Protein AF-A0A6C0F439-F1 (afdb_monomer_lite)

Sequence (127 aa):
MNIDNKRYFIYNNIESLENHDNFIKILHKNNCEHTSNTNGIFVNLNTIDGSIIEELFFILSSEINNDNKIDIKRNDFIEHAIKLTEKKPVQIIKKDNIIKTQLYMNDFPEEEHDIIRMSKINKFDNI

Structure (mmCIF, N/CA/C/O backbone):
data_AF-A0A6C0F439-F1
#
_entry.id   AF-A0A6C0F439-F1
#
loop_
_atom_site.group_PDB
_atom_site.id
_atom_site.type_symbol
_atom_site.label_atom_id
_atom_site.label_alt_id
_atom_site.label_comp_id
_atom_site.label_asym_id
_atom_site.label_entity_id
_atom_site.label_seq_id
_atom_site.pdbx_PDB_ins_code
_atom_site.Cartn_x
_atom_site.Cartn_y
_atom_site.Cartn_z
_atom_site.occupancy
_atom_site.B_iso_or_equiv
_atom_site.auth_seq_id
_atom_site.auth_comp_id
_atom_site.auth_asym_id
_atom_site.auth_atom_id
_atom_site.pdbx_PDB_model_num
ATOM 1 N N . MET A 1 1 ? 5.333 13.506 10.532 1.00 78.94 1 MET A N 1
ATOM 2 C CA . MET A 1 1 ? 4.802 13.459 9.150 1.00 78.94 1 MET A CA 1
ATOM 3 C C . MET A 1 1 ? 3.323 13.104 9.237 1.00 78.94 1 MET A C 1
ATOM 5 O O . MET A 1 1 ? 3.014 12.195 10.000 1.00 78.94 1 MET A O 1
ATOM 9 N N . ASN A 1 2 ? 2.421 13.839 8.572 1.00 93.31 2 ASN A N 1
ATOM 10 C CA . ASN A 1 2 ? 0.992 13.482 8.568 1.00 93.31 2 ASN A CA 1
ATOM 11 C C . ASN A 1 2 ? 0.767 12.189 7.757 1.00 93.31 2 ASN A C 1
ATOM 13 O O . ASN A 1 2 ? 1.686 11.708 7.088 1.00 93.31 2 ASN A O 1
ATOM 17 N N . ILE A 1 3 ? -0.435 11.618 7.838 1.00 94.31 3 ILE A N 1
ATOM 18 C CA . ILE A 1 3 ? -0.714 10.315 7.231 1.00 94.31 3 ILE A CA 1
ATOM 19 C C . ILE A 1 3 ? -0.607 10.337 5.702 1.00 94.31 3 ILE A C 1
ATOM 21 O O . ILE A 1 3 ? -0.055 9.413 5.114 1.00 94.31 3 ILE A O 1
ATOM 25 N N . ASP A 1 4 ? -1.042 11.421 5.064 1.00 94.44 4 ASP A N 1
ATOM 26 C CA . ASP A 1 4 ? -1.015 11.552 3.605 1.00 94.44 4 ASP A CA 1
ATOM 27 C C . ASP A 1 4 ? 0.413 11.672 3.078 1.00 94.44 4 ASP A C 1
ATOM 29 O O . ASP A 1 4 ? 0.782 11.022 2.102 1.00 94.44 4 ASP A O 1
ATOM 33 N N . ASN A 1 5 ? 1.267 12.402 3.793 1.00 95.06 5 ASN A N 1
ATOM 34 C CA . ASN A 1 5 ? 2.689 12.467 3.496 1.00 95.06 5 ASN A CA 1
ATOM 35 C C . ASN A 1 5 ? 3.332 11.080 3.659 1.00 95.06 5 ASN A C 1
ATOM 37 O O . ASN A 1 5 ? 4.148 10.695 2.827 1.00 95.06 5 ASN A O 1
ATOM 41 N N . LYS A 1 6 ? 2.954 10.296 4.680 1.00 94.81 6 LYS A N 1
ATOM 42 C CA . LYS A 1 6 ? 3.446 8.914 4.838 1.00 94.81 6 LYS A CA 1
ATOM 43 C C . LYS A 1 6 ? 2.997 8.014 3.681 1.00 94.81 6 LYS A C 1
ATOM 45 O O . LYS A 1 6 ? 3.821 7.271 3.161 1.00 94.81 6 LYS A O 1
ATOM 50 N N . ARG A 1 7 ? 1.739 8.115 3.229 1.00 95.69 7 ARG A N 1
ATOM 51 C CA . ARG A 1 7 ? 1.251 7.403 2.029 1.00 95.69 7 ARG A CA 1
ATOM 52 C C . ARG A 1 7 ? 2.080 7.758 0.801 1.00 95.69 7 ARG A C 1
ATOM 54 O O . ARG A 1 7 ? 2.540 6.865 0.098 1.00 95.69 7 ARG A O 1
ATOM 61 N N . TYR A 1 8 ? 2.312 9.051 0.582 1.00 95.25 8 TYR A N 1
ATOM 62 C CA . TYR A 1 8 ? 3.125 9.540 -0.528 1.00 95.25 8 TYR A CA 1
ATOM 63 C C . TYR A 1 8 ? 4.569 9.034 -0.444 1.00 95.25 8 TYR A C 1
ATOM 65 O O . TYR A 1 8 ? 5.149 8.622 -1.444 1.00 95.25 8 TYR A O 1
ATOM 73 N N . PHE A 1 9 ? 5.146 9.010 0.758 1.00 94.06 9 PHE A N 1
ATOM 74 C CA . PHE A 1 9 ? 6.471 8.446 0.980 1.00 94.06 9 PHE A CA 1
ATOM 75 C C . PHE A 1 9 ? 6.516 6.958 0.625 1.00 94.06 9 PHE A C 1
ATOM 77 O O . PHE A 1 9 ? 7.416 6.547 -0.101 1.00 94.06 9 PHE A O 1
ATOM 84 N N . ILE A 1 10 ? 5.540 6.167 1.084 1.00 94.94 10 ILE A N 1
ATOM 85 C CA . ILE A 1 10 ? 5.460 4.740 0.753 1.00 94.94 10 ILE A CA 1
ATOM 86 C C . ILE A 1 10 ? 5.378 4.554 -0.758 1.00 94.94 10 ILE A C 1
ATOM 88 O O . ILE A 1 10 ? 6.204 3.849 -1.322 1.00 94.94 10 ILE A O 1
ATOM 92 N N . TYR A 1 11 ? 4.444 5.238 -1.417 1.00 95.31 11 TYR A N 1
ATOM 93 C CA . TYR A 1 11 ? 4.252 5.139 -2.862 1.00 95.31 11 TYR A CA 1
ATOM 94 C C . TYR A 1 11 ? 5.541 5.397 -3.659 1.00 95.31 11 TYR A C 1
ATOM 96 O O . TYR A 1 11 ? 5.879 4.612 -4.535 1.00 95.31 11 TYR A O 1
ATOM 104 N N . ASN A 1 12 ? 6.292 6.450 -3.324 1.00 95.12 12 ASN A N 1
ATOM 105 C CA . ASN A 1 12 ? 7.482 6.824 -4.098 1.00 95.12 12 ASN A CA 1
ATOM 106 C C . ASN A 1 12 ? 8.717 5.966 -3.828 1.00 95.12 12 ASN A C 1
ATOM 108 O O . ASN A 1 12 ? 9.658 6.013 -4.613 1.00 95.12 12 ASN A O 1
ATOM 112 N N . ASN A 1 13 ? 8.761 5.255 -2.701 1.00 93.38 13 ASN A N 1
ATOM 113 C CA . ASN A 1 13 ? 9.969 4.550 -2.282 1.00 93.38 13 ASN A CA 1
ATOM 114 C C . ASN A 1 13 ? 9.774 3.036 -2.168 1.00 93.38 13 ASN A C 1
ATOM 116 O O . ASN A 1 13 ? 10.743 2.319 -1.968 1.00 93.38 13 ASN A O 1
ATOM 120 N N . ILE A 1 14 ? 8.553 2.512 -2.301 1.00 91.12 14 ILE A N 1
ATOM 121 C CA . ILE A 1 14 ? 8.319 1.069 -2.172 1.00 91.12 14 ILE A CA 1
ATOM 122 C C . ILE A 1 14 ? 9.088 0.268 -3.231 1.00 91.12 14 ILE A C 1
ATOM 124 O O . ILE A 1 14 ? 9.586 -0.812 -2.933 1.00 91.12 14 ILE A O 1
ATOM 128 N N . GLU A 1 15 ? 9.255 0.814 -4.437 1.00 90.06 15 GLU A N 1
ATOM 129 C CA . GLU A 1 15 ? 10.004 0.177 -5.527 1.00 90.06 15 GLU A CA 1
ATOM 130 C C . GLU A 1 15 ? 11.512 0.079 -5.257 1.00 90.06 15 GLU A C 1
ATOM 132 O O . GLU A 1 15 ? 12.183 -0.731 -5.888 1.00 90.06 15 GLU A O 1
ATOM 137 N N . SER A 1 16 ? 12.059 0.858 -4.313 1.00 88.69 16 SER A N 1
ATOM 138 C CA . SER A 1 16 ? 13.485 0.780 -3.973 1.00 88.69 16 SER A CA 1
ATOM 139 C C . SER A 1 16 ? 13.833 -0.439 -3.120 1.00 88.69 16 SER A C 1
ATOM 141 O O . SER A 1 16 ? 15.011 -0.694 -2.882 1.00 88.69 16 SER A O 1
ATOM 143 N N . LEU A 1 17 ? 12.833 -1.161 -2.606 1.00 85.38 17 LEU A N 1
ATOM 144 C CA . LEU A 1 17 ? 13.056 -2.399 -1.870 1.00 85.38 17 LEU A CA 1
ATOM 145 C C . LEU A 1 17 ? 13.269 -3.564 -2.835 1.00 85.38 17 LEU A C 1
ATOM 147 O O . LEU A 1 17 ? 12.461 -3.792 -3.730 1.00 85.38 17 LEU A O 1
ATOM 151 N N . GLU A 1 18 ? 14.303 -4.365 -2.586 1.00 85.19 18 GLU A N 1
ATOM 152 C CA . GLU A 1 18 ? 14.502 -5.636 -3.296 1.00 85.19 18 GLU A CA 1
ATOM 153 C C . GLU A 1 18 ? 13.487 -6.707 -2.866 1.00 85.19 18 GLU A C 1
ATOM 155 O O . GLU A 1 18 ? 13.180 -7.620 -3.631 1.00 85.19 18 GLU A O 1
ATOM 160 N N . ASN A 1 19 ? 12.969 -6.610 -1.635 1.00 84.62 19 ASN A N 1
ATOM 161 C CA . ASN A 1 19 ? 12.032 -7.570 -1.063 1.00 84.62 19 ASN A CA 1
ATOM 162 C C . ASN A 1 19 ? 10.846 -6.859 -0.384 1.00 84.62 19 ASN A C 1
ATOM 164 O O . ASN A 1 19 ? 11.019 -6.059 0.538 1.00 84.62 19 ASN A O 1
ATOM 168 N N . HIS A 1 20 ? 9.627 -7.217 -0.800 1.00 90.38 20 HIS A N 1
ATOM 169 C CA . HIS A 1 20 ? 8.365 -6.667 -0.288 1.00 90.38 20 HIS A CA 1
ATOM 170 C C . HIS A 1 20 ? 7.611 -7.599 0.677 1.00 90.38 20 HIS A C 1
ATOM 172 O O . HIS A 1 20 ? 6.532 -7.247 1.151 1.00 90.38 20 HIS A O 1
ATOM 178 N N . ASP A 1 21 ? 8.152 -8.767 1.026 1.00 88.75 21 ASP A N 1
ATOM 179 C CA . ASP A 1 21 ? 7.498 -9.804 1.840 1.00 88.75 21 ASP A CA 1
ATOM 180 C C . ASP A 1 21 ? 6.988 -9.274 3.180 1.00 88.75 21 ASP A C 1
ATOM 182 O O . ASP A 1 21 ? 5.928 -9.681 3.657 1.00 88.75 21 ASP A O 1
ATOM 186 N N . ASN A 1 22 ? 7.738 -8.371 3.817 1.00 88.25 22 ASN A N 1
ATOM 187 C CA . ASN A 1 22 ? 7.335 -7.782 5.092 1.00 88.25 22 ASN A CA 1
ATOM 188 C C . ASN A 1 22 ? 6.078 -6.914 4.939 1.00 88.25 22 ASN A C 1
ATOM 190 O O . ASN A 1 22 ? 5.182 -6.996 5.779 1.00 88.25 22 ASN A O 1
ATOM 194 N N . PHE A 1 23 ? 5.960 -6.167 3.838 1.00 91.12 23 PHE A N 1
ATOM 195 C CA . PHE A 1 23 ? 4.762 -5.387 3.521 1.00 91.12 23 PHE A CA 1
ATOM 196 C C . PHE A 1 23 ? 3.580 -6.317 3.291 1.00 91.12 23 PHE A C 1
ATOM 198 O O . PHE A 1 23 ? 2.528 -6.153 3.902 1.00 91.12 23 PHE A O 1
ATOM 205 N N . ILE A 1 24 ? 3.784 -7.354 2.481 1.00 91.31 24 ILE A N 1
ATOM 206 C CA . ILE A 1 24 ? 2.760 -8.349 2.161 1.00 91.31 24 ILE A CA 1
ATOM 207 C C . ILE A 1 24 ? 2.249 -9.029 3.441 1.00 91.31 24 ILE A C 1
ATOM 209 O O . ILE A 1 24 ? 1.041 -9.109 3.669 1.00 91.31 24 ILE A O 1
ATOM 213 N N . LYS A 1 25 ? 3.149 -9.437 4.343 1.00 91.31 25 LYS A N 1
ATOM 214 C CA . LYS A 1 25 ? 2.786 -10.029 5.642 1.00 91.31 25 LYS A CA 1
ATOM 215 C C . LYS A 1 25 ? 1.949 -9.088 6.504 1.00 91.31 25 LYS A C 1
ATOM 217 O O . LYS A 1 25 ? 1.002 -9.551 7.136 1.00 91.31 25 LYS A O 1
ATOM 222 N N . ILE A 1 26 ? 2.271 -7.796 6.541 1.00 92.00 26 ILE A N 1
ATOM 223 C CA . ILE A 1 26 ? 1.517 -6.801 7.321 1.00 92.00 26 ILE A CA 1
ATOM 224 C C . ILE A 1 26 ? 0.119 -6.608 6.749 1.00 92.00 26 ILE A C 1
ATOM 226 O O . ILE A 1 26 ? -0.852 -6.590 7.507 1.00 92.00 26 ILE A O 1
ATOM 230 N N . LEU A 1 27 ? 0.003 -6.529 5.424 1.00 92.19 27 LEU A N 1
ATOM 231 C CA . LEU A 1 27 ? -1.285 -6.415 4.747 1.00 92.19 27 LEU A CA 1
ATOM 232 C C . LEU A 1 27 ? -2.172 -7.628 5.043 1.00 92.19 27 LEU A C 1
ATOM 234 O O . LEU A 1 27 ? -3.322 -7.458 5.442 1.00 92.19 27 LEU A O 1
ATOM 238 N N . HIS A 1 28 ? -1.632 -8.846 4.939 1.00 91.12 28 HIS A N 1
ATOM 239 C CA . HIS A 1 28 ? -2.383 -10.063 5.259 1.00 91.12 28 HIS A CA 1
ATOM 240 C C . HIS A 1 28 ? -2.754 -10.158 6.739 1.00 91.12 28 HIS A C 1
ATOM 242 O O . HIS A 1 28 ? -3.898 -10.467 7.059 1.00 91.12 28 HIS A O 1
ATOM 248 N N . LYS A 1 29 ? -1.818 -9.867 7.651 1.00 93.25 29 LYS A N 1
ATOM 249 C CA . LYS A 1 29 ? -2.056 -9.923 9.102 1.00 93.25 29 LYS A CA 1
ATOM 250 C C . LYS A 1 29 ? -3.198 -9.000 9.533 1.00 93.25 29 LYS A C 1
ATOM 252 O O . LYS A 1 29 ? -3.937 -9.344 10.451 1.00 93.25 29 LYS A O 1
ATOM 257 N N . ASN A 1 30 ? -3.330 -7.848 8.881 1.00 92.00 30 ASN A N 1
ATOM 258 C CA . ASN A 1 30 ? -4.349 -6.853 9.196 1.00 92.00 30 ASN A CA 1
ATOM 259 C C . ASN A 1 30 ? -5.590 -6.930 8.285 1.00 92.00 30 ASN A C 1
ATOM 261 O O . ASN A 1 30 ? -6.453 -6.063 8.375 1.00 92.00 30 ASN A O 1
ATOM 265 N N . ASN A 1 31 ? -5.709 -7.962 7.438 1.00 91.38 31 ASN A N 1
ATOM 266 C CA . ASN A 1 31 ? -6.802 -8.133 6.471 1.00 91.38 31 ASN A CA 1
ATOM 267 C C . ASN A 1 31 ? -7.024 -6.903 5.568 1.00 91.38 31 ASN A C 1
ATOM 269 O O . ASN A 1 31 ? -8.163 -6.547 5.266 1.00 91.38 31 ASN A O 1
ATOM 273 N N . CYS A 1 32 ? -5.944 -6.245 5.138 1.00 92.75 32 CYS A N 1
ATOM 274 C CA . CYS A 1 32 ? -6.037 -5.124 4.209 1.00 92.75 32 CYS A CA 1
ATOM 275 C C . CYS A 1 32 ? -6.533 -5.599 2.844 1.00 92.75 32 CYS A C 1
ATOM 277 O O . CYS A 1 32 ? -6.024 -6.583 2.298 1.00 92.75 32 CYS A O 1
ATOM 279 N N . GLU A 1 33 ? -7.472 -4.860 2.259 1.00 90.88 33 GLU A N 1
ATOM 280 C CA . GLU A 1 33 ? -7.922 -5.109 0.894 1.00 90.88 33 GLU A CA 1
ATOM 281 C C . GLU A 1 33 ? -6.777 -4.897 -0.101 1.00 90.88 33 GLU A C 1
ATOM 283 O O . GLU A 1 33 ? -6.103 -3.864 -0.110 1.00 90.88 33 GLU A O 1
ATOM 288 N N . HIS A 1 34 ? -6.556 -5.895 -0.949 1.00 93.12 34 HIS A N 1
ATOM 289 C CA . HIS A 1 34 ? -5.567 -5.867 -2.016 1.00 93.12 34 HIS A CA 1
ATOM 290 C C . HIS A 1 34 ? -6.010 -6.798 -3.145 1.00 93.12 34 HIS A C 1
ATOM 292 O O . HIS A 1 34 ? -6.799 -7.721 -2.942 1.00 93.12 34 HIS A O 1
ATOM 298 N N . THR A 1 35 ? -5.490 -6.563 -4.344 1.00 92.88 35 THR A N 1
ATOM 299 C CA . THR A 1 35 ? -5.659 -7.469 -5.486 1.00 92.88 35 THR A CA 1
ATOM 300 C C . THR A 1 35 ? -4.349 -8.200 -5.720 1.00 92.88 35 THR 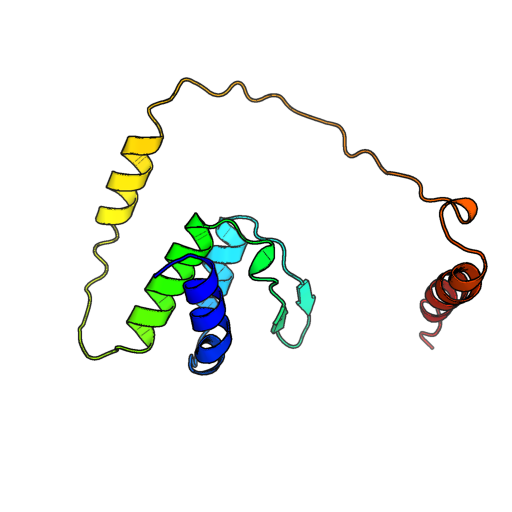A C 1
ATOM 302 O O . THR A 1 35 ? -3.307 -7.560 -5.784 1.00 92.88 35 THR A O 1
ATOM 305 N N . SER A 1 36 ? -4.381 -9.522 -5.864 1.00 90.06 36 SER A N 1
ATOM 306 C CA . SER A 1 36 ? -3.199 -10.323 -6.195 1.00 90.06 36 SER A CA 1
ATOM 307 C C . SER A 1 36 ? -3.380 -10.999 -7.552 1.00 90.06 36 SER A C 1
ATOM 309 O O . SER A 1 36 ? -4.475 -11.451 -7.888 1.00 90.06 36 SER A O 1
ATOM 311 N N . ASN A 1 37 ? -2.310 -11.050 -8.340 1.00 87.69 37 ASN A N 1
ATOM 312 C CA . ASN A 1 37 ? -2.233 -11.814 -9.579 1.00 87.69 37 ASN A CA 1
ATOM 313 C C . ASN A 1 37 ? -0.845 -12.465 -9.714 1.00 87.69 37 ASN A C 1
ATOM 315 O O . ASN A 1 37 ? -0.010 -12.370 -8.817 1.00 87.69 37 ASN A O 1
ATOM 319 N N . THR A 1 38 ? -0.583 -13.124 -10.845 1.00 87.31 38 THR A N 1
ATOM 320 C CA . THR A 1 38 ? 0.706 -13.788 -11.113 1.00 87.31 38 THR A CA 1
ATOM 321 C C . THR A 1 38 ? 1.905 -12.841 -11.118 1.00 87.31 38 THR A C 1
ATOM 323 O O . THR A 1 38 ? 3.033 -13.300 -10.988 1.00 87.31 38 THR A O 1
ATOM 326 N N . ASN A 1 39 ? 1.668 -11.538 -11.278 1.00 79.69 39 ASN A N 1
ATOM 327 C CA . ASN A 1 39 ? 2.701 -10.521 -11.444 1.00 79.69 39 ASN A CA 1
ATOM 328 C C . ASN A 1 39 ? 2.933 -9.705 -10.165 1.00 79.69 39 ASN A C 1
ATOM 330 O O . ASN A 1 39 ? 3.845 -8.885 -10.140 1.00 79.69 39 ASN A O 1
ATOM 334 N N . GLY A 1 40 ? 2.124 -9.897 -9.118 1.00 85.50 40 GLY A N 1
ATOM 335 C CA . GLY A 1 40 ? 2.306 -9.212 -7.844 1.00 85.50 40 GLY A CA 1
ATOM 336 C C . GLY A 1 40 ? 1.007 -8.868 -7.127 1.00 85.50 40 GLY A C 1
ATOM 337 O O . GLY A 1 40 ? -0.031 -9.518 -7.291 1.00 85.50 40 GLY A O 1
ATOM 338 N N . ILE A 1 41 ? 1.095 -7.842 -6.280 1.00 89.94 41 ILE A N 1
ATOM 339 C CA . ILE A 1 41 ? 0.008 -7.373 -5.424 1.00 89.94 41 ILE A CA 1
ATOM 340 C C . ILE A 1 41 ? -0.205 -5.876 -5.650 1.00 89.94 41 ILE A C 1
ATOM 342 O O . ILE A 1 41 ? 0.732 -5.086 -5.603 1.00 89.94 41 ILE A O 1
ATOM 346 N N . PHE A 1 42 ? -1.461 -5.493 -5.851 1.00 92.62 42 PHE A N 1
ATOM 347 C CA . PHE A 1 42 ? -1.914 -4.116 -5.965 1.00 92.62 42 PHE A CA 1
ATOM 348 C C . PHE A 1 42 ? -2.639 -3.710 -4.692 1.00 92.62 42 PHE A C 1
ATOM 350 O O . PHE A 1 42 ? -3.572 -4.383 -4.244 1.00 92.62 42 PHE A O 1
ATOM 357 N N . VAL A 1 43 ? -2.214 -2.585 -4.131 1.00 92.69 43 VAL A N 1
ATOM 358 C CA . VAL A 1 43 ? -2.677 -2.090 -2.838 1.00 92.69 43 VAL A CA 1
ATOM 359 C C . VAL A 1 43 ? -3.069 -0.630 -2.985 1.00 92.69 43 VAL A C 1
ATOM 361 O O . VAL A 1 43 ? -2.276 0.185 -3.453 1.00 92.69 43 VAL A O 1
ATOM 364 N N . ASN A 1 44 ? -4.279 -0.279 -2.554 1.00 93.88 44 ASN A N 1
ATOM 365 C CA . ASN A 1 44 ? -4.697 1.114 -2.480 1.00 93.88 44 ASN A CA 1
ATOM 366 C C . ASN A 1 44 ? -4.382 1.674 -1.085 1.00 93.88 44 ASN A C 1
ATOM 368 O O . ASN A 1 44 ? -5.087 1.396 -0.123 1.00 93.88 44 ASN A O 1
ATOM 372 N N . LEU A 1 45 ? -3.345 2.504 -0.960 1.00 94.81 45 LEU A N 1
ATOM 373 C CA . LEU A 1 45 ? -2.943 3.075 0.337 1.00 94.81 45 LEU A CA 1
ATOM 374 C C . LEU A 1 45 ? -4.023 3.965 0.984 1.00 94.81 45 LEU A C 1
ATOM 376 O O . LEU A 1 45 ? -3.961 4.233 2.185 1.00 94.81 45 LEU A O 1
ATOM 380 N N . ASN A 1 46 ? -5.014 4.427 0.214 1.00 94.56 46 ASN A N 1
ATOM 381 C CA . ASN A 1 46 ? -6.119 5.235 0.733 1.00 94.56 46 ASN A CA 1
ATOM 382 C C . ASN A 1 46 ? -7.186 4.401 1.453 1.00 94.56 46 ASN A C 1
ATOM 384 O O . ASN A 1 46 ? -7.919 4.956 2.266 1.00 94.56 46 ASN A O 1
ATOM 388 N N . THR A 1 47 ? -7.274 3.093 1.186 1.00 93.44 47 THR A N 1
ATOM 389 C CA . THR A 1 47 ? -8.221 2.191 1.869 1.00 93.44 47 THR A CA 1
ATOM 390 C C . THR A 1 47 ? -7.632 1.565 3.129 1.00 93.44 47 THR A C 1
ATOM 392 O O . THR A 1 47 ? -8.346 0.920 3.892 1.00 93.44 47 THR A O 1
ATOM 395 N N . ILE A 1 48 ? -6.336 1.767 3.373 1.00 94.38 48 ILE A N 1
ATOM 396 C CA . ILE A 1 48 ? -5.635 1.227 4.533 1.00 94.38 48 ILE A CA 1
ATOM 397 C C . ILE A 1 48 ? -5.786 2.163 5.733 1.00 94.38 48 ILE A C 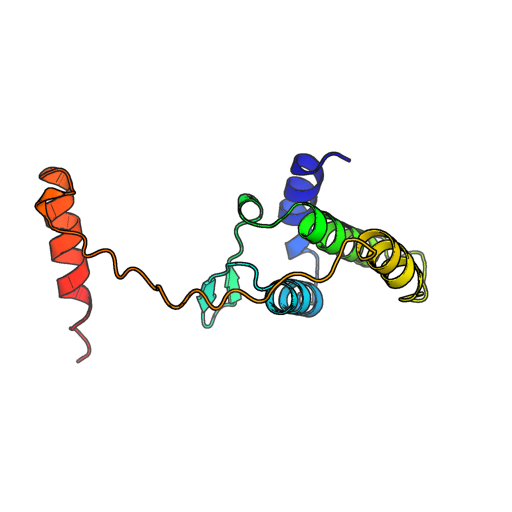1
ATOM 399 O O . ILE A 1 48 ? -5.625 3.386 5.624 1.00 94.38 48 ILE A O 1
ATOM 403 N N . ASP A 1 49 ? -6.046 1.552 6.891 1.00 95.25 49 ASP A N 1
ATOM 404 C CA . ASP A 1 49 ? -6.110 2.240 8.174 1.00 95.25 49 ASP A CA 1
ATOM 405 C C . ASP A 1 49 ? -4.811 2.996 8.488 1.00 95.25 49 ASP A C 1
ATOM 407 O O . ASP A 1 49 ? -3.699 2.540 8.204 1.00 95.25 49 ASP A O 1
ATOM 411 N N . GLY A 1 50 ? -4.952 4.163 9.116 1.00 94.69 50 GLY A N 1
ATOM 412 C CA . GLY A 1 50 ? -3.823 5.034 9.416 1.00 94.69 50 GLY A CA 1
ATOM 413 C C . GLY A 1 50 ? -2.734 4.347 10.242 1.00 94.69 50 GLY A C 1
ATOM 414 O O . GLY A 1 50 ? -1.558 4.531 9.946 1.00 94.69 50 GLY A O 1
ATOM 415 N N . SER A 1 51 ? -3.096 3.510 11.218 1.00 94.00 51 SER A N 1
ATOM 416 C CA . SER A 1 51 ? -2.118 2.809 12.063 1.00 94.00 51 SER A CA 1
ATOM 417 C C . SER A 1 51 ? -1.230 1.853 11.261 1.00 94.00 51 SER A C 1
ATOM 419 O O . SER A 1 51 ? -0.021 1.790 11.477 1.00 94.00 51 SER A O 1
ATOM 421 N N . ILE A 1 52 ? -1.809 1.183 10.265 1.00 95.69 52 ILE A N 1
ATOM 422 C CA . ILE A 1 52 ? -1.097 0.262 9.377 1.00 95.69 52 ILE A CA 1
ATOM 423 C C . ILE A 1 52 ? -0.183 1.051 8.438 1.00 95.69 52 ILE A C 1
ATOM 425 O O . ILE A 1 52 ? 0.961 0.662 8.224 1.00 95.69 52 ILE A O 1
ATOM 429 N N . ILE A 1 53 ? -0.633 2.199 7.919 1.00 97.00 53 ILE A N 1
ATOM 430 C CA . ILE A 1 53 ? 0.234 3.101 7.145 1.00 97.00 53 ILE A CA 1
ATOM 431 C C . ILE A 1 53 ? 1.439 3.558 7.978 1.00 97.00 53 ILE A C 1
ATOM 433 O O . ILE A 1 53 ? 2.533 3.694 7.431 1.00 97.00 53 ILE A O 1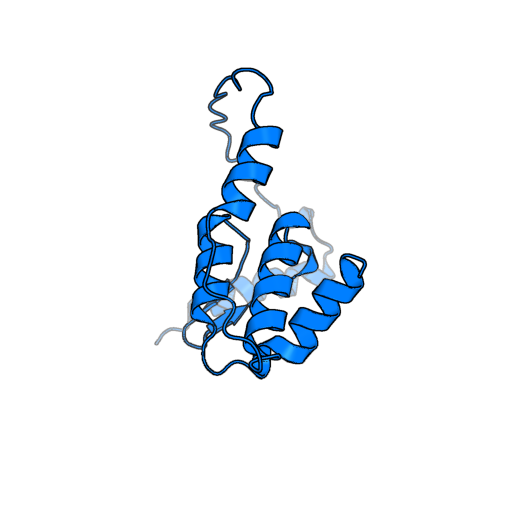
ATOM 437 N N . GLU A 1 54 ? 1.285 3.778 9.288 1.00 95.00 54 GLU A N 1
ATOM 438 C CA . GLU A 1 54 ? 2.430 4.103 10.145 1.00 95.00 54 GLU A CA 1
ATOM 439 C C . GLU A 1 54 ? 3.427 2.946 10.250 1.00 95.00 54 GLU A C 1
ATOM 441 O O . GLU A 1 54 ? 4.631 3.187 10.153 1.00 95.00 54 GLU A O 1
ATOM 446 N N . GLU A 1 55 ? 2.939 1.711 10.400 1.00 93.75 55 GLU A N 1
ATOM 447 C CA . GLU A 1 55 ? 3.769 0.500 10.450 1.00 93.75 55 GLU A CA 1
ATOM 448 C C . GLU A 1 55 ? 4.542 0.303 9.136 1.00 93.75 55 GLU A C 1
ATOM 450 O O . GLU A 1 55 ? 5.763 0.132 9.147 1.00 93.75 55 GLU A O 1
ATOM 455 N N . LEU A 1 56 ? 3.852 0.413 7.996 1.00 94.44 56 LEU A N 1
ATOM 456 C CA . LEU A 1 56 ? 4.457 0.303 6.667 1.00 94.44 56 LEU A CA 1
ATOM 457 C C . LEU A 1 56 ? 5.499 1.403 6.424 1.00 94.44 56 LEU A C 1
ATOM 459 O O . LEU A 1 56 ? 6.585 1.126 5.917 1.00 94.44 56 LEU A O 1
ATOM 463 N N . PHE A 1 57 ? 5.196 2.644 6.814 1.00 95.19 57 PHE A N 1
ATOM 464 C CA . PHE A 1 57 ? 6.132 3.763 6.708 1.00 95.19 57 PHE A CA 1
ATOM 465 C C . PHE A 1 57 ? 7.391 3.522 7.542 1.00 95.19 57 PHE A C 1
ATOM 467 O O . PHE A 1 57 ? 8.498 3.743 7.052 1.00 95.19 57 PHE A O 1
ATOM 474 N N . PHE A 1 58 ? 7.227 3.074 8.789 1.00 91.38 58 PHE A N 1
ATOM 475 C CA . PHE A 1 58 ? 8.347 2.825 9.688 1.00 91.38 58 PHE A CA 1
ATOM 476 C C . PHE A 1 58 ? 9.311 1.808 9.080 1.00 91.38 58 PHE A C 1
ATOM 478 O O . PHE A 1 58 ? 10.491 2.115 8.924 1.00 91.38 58 PHE A O 1
ATOM 485 N N . ILE A 1 59 ? 8.795 0.660 8.639 1.00 90.19 59 ILE A N 1
ATOM 486 C CA . ILE A 1 59 ? 9.611 -0.397 8.033 1.00 90.19 59 ILE A CA 1
ATOM 487 C C . ILE A 1 59 ? 10.308 0.108 6.776 1.00 90.19 59 ILE A C 1
ATOM 489 O O . ILE A 1 59 ? 11.519 -0.049 6.665 1.00 90.19 59 ILE A O 1
ATOM 493 N N . LEU A 1 60 ? 9.584 0.786 5.876 1.00 91.19 60 LEU A N 1
ATOM 494 C CA . LEU A 1 60 ? 10.189 1.333 4.660 1.00 91.19 60 LEU A CA 1
ATOM 495 C C . LEU A 1 60 ? 11.345 2.277 4.987 1.00 91.19 60 LEU A C 1
ATOM 497 O O . LEU A 1 60 ? 12.422 2.195 4.406 1.00 91.19 60 LEU A O 1
ATOM 501 N N . SER A 1 61 ? 11.114 3.182 5.939 1.00 89.81 61 SER A N 1
ATOM 502 C CA . SER A 1 61 ? 12.110 4.164 6.341 1.00 89.81 61 SER A CA 1
ATOM 503 C C . SER A 1 61 ? 13.324 3.510 6.997 1.00 89.81 61 SER A C 1
ATOM 505 O O . SER A 1 61 ? 14.435 3.991 6.806 1.00 89.81 61 SER A O 1
ATOM 507 N N . SER A 1 62 ? 13.147 2.416 7.740 1.00 86.38 62 SER A N 1
ATOM 508 C CA . SER A 1 62 ? 14.264 1.673 8.327 1.00 86.38 62 SER A CA 1
ATOM 509 C C . SER A 1 62 ? 15.093 0.952 7.267 1.00 86.38 62 SER A C 1
ATOM 511 O O . SER A 1 62 ? 16.315 1.017 7.324 1.00 86.38 62 SER A O 1
ATOM 513 N N . GLU A 1 63 ? 14.445 0.322 6.285 1.00 85.25 63 GLU A N 1
ATOM 514 C CA . GLU A 1 63 ? 15.122 -0.411 5.205 1.00 85.25 63 GLU A CA 1
ATOM 515 C C . GLU A 1 63 ? 15.920 0.523 4.282 1.00 85.25 63 GLU A C 1
ATOM 517 O O . GLU A 1 63 ? 17.027 0.193 3.861 1.00 85.25 63 GLU A O 1
ATOM 522 N N . ILE A 1 64 ? 15.389 1.718 3.998 1.00 84.69 64 ILE A N 1
ATOM 523 C CA . ILE A 1 64 ? 16.058 2.717 3.149 1.00 84.69 64 ILE A CA 1
ATOM 524 C C . ILE A 1 64 ? 17.220 3.394 3.883 1.00 84.69 64 ILE A C 1
ATOM 526 O O . ILE A 1 64 ? 18.281 3.609 3.302 1.00 84.69 64 ILE A O 1
ATOM 530 N N . ASN A 1 65 ? 17.044 3.736 5.161 1.00 79.12 65 ASN A N 1
ATOM 531 C CA . ASN A 1 65 ? 18.048 4.459 5.948 1.00 79.12 65 ASN A CA 1
ATOM 532 C C . ASN A 1 65 ? 19.051 3.510 6.623 1.00 79.12 65 ASN A C 1
ATOM 534 O O . ASN A 1 65 ? 19.388 3.728 7.786 1.00 79.12 65 ASN A O 1
ATOM 538 N N . ASN A 1 66 ? 19.491 2.458 5.927 1.00 62.06 66 ASN A N 1
ATOM 539 C CA . ASN A 1 66 ? 20.238 1.292 6.429 1.00 62.06 66 ASN A CA 1
ATOM 540 C C . ASN A 1 66 ? 21.669 1.586 6.965 1.00 62.06 66 ASN A C 1
ATOM 542 O O . ASN A 1 66 ? 22.607 0.837 6.713 1.00 62.06 66 ASN A O 1
ATOM 546 N N . ASP A 1 67 ? 21.841 2.670 7.726 1.00 50.06 67 ASP A N 1
ATOM 547 C CA . ASP A 1 67 ? 23.057 3.073 8.440 1.00 50.06 67 ASP A CA 1
ATOM 548 C C . ASP A 1 67 ? 23.002 2.772 9.945 1.00 50.06 67 ASP A C 1
ATOM 550 O O . ASP A 1 67 ? 23.993 2.942 10.651 1.00 50.06 67 ASP A O 1
ATOM 554 N N . ASN A 1 68 ? 21.879 2.280 10.473 1.00 41.44 68 ASN A N 1
ATOM 555 C CA . ASN A 1 68 ? 21.826 1.807 11.851 1.00 41.44 68 ASN A CA 1
ATOM 556 C C . ASN A 1 68 ? 21.109 0.465 11.920 1.00 41.44 68 ASN A C 1
ATOM 558 O O . ASN A 1 68 ? 19.913 0.374 11.660 1.00 41.44 68 ASN A O 1
ATOM 562 N N . LYS A 1 69 ? 21.854 -0.563 12.344 1.00 41.03 69 LYS A N 1
ATOM 563 C CA . LYS A 1 69 ? 21.327 -1.806 12.914 1.00 41.03 69 LYS A CA 1
ATOM 564 C C . LYS A 1 69 ? 20.358 -1.460 14.046 1.00 41.03 69 LYS A C 1
ATOM 566 O O . LYS A 1 69 ? 20.750 -1.387 15.209 1.00 41.03 69 LYS A O 1
ATOM 571 N N . ILE A 1 70 ? 19.095 -1.220 13.722 1.00 43.84 70 ILE A N 1
ATOM 572 C CA . ILE A 1 70 ? 18.037 -1.185 14.718 1.00 43.84 70 ILE A CA 1
ATOM 573 C C . ILE A 1 70 ? 17.727 -2.650 14.990 1.00 43.84 70 ILE A C 1
ATOM 575 O O . ILE A 1 70 ? 16.923 -3.277 14.302 1.00 43.84 70 ILE A O 1
ATOM 579 N N . ASP A 1 71 ? 18.444 -3.209 15.969 1.00 42.03 71 ASP A N 1
ATOM 580 C CA . ASP A 1 71 ? 18.051 -4.448 16.625 1.00 42.03 71 ASP A CA 1
ATOM 581 C C . ASP A 1 71 ? 16.558 -4.345 16.922 1.00 42.03 71 ASP A C 1
ATOM 583 O O . ASP A 1 71 ? 16.109 -3.441 17.632 1.00 42.03 71 ASP A O 1
ATOM 587 N N . ILE A 1 72 ? 15.789 -5.247 16.318 1.00 46.28 72 ILE A N 1
ATOM 588 C CA . ILE A 1 72 ? 14.338 -5.307 16.417 1.00 46.28 72 ILE A CA 1
ATOM 589 C C . ILE A 1 72 ? 13.989 -5.576 17.884 1.00 46.28 72 ILE A C 1
ATOM 591 O O . ILE A 1 72 ? 13.768 -6.715 18.300 1.00 46.28 72 ILE A O 1
ATOM 595 N N . LYS A 1 73 ? 13.877 -4.521 18.694 1.00 44.34 73 LYS A N 1
ATOM 596 C CA . LYS A 1 73 ? 13.109 -4.553 19.935 1.00 44.34 73 LYS A CA 1
ATOM 597 C C . LYS A 1 73 ? 11.638 -4.515 19.552 1.00 44.34 73 LYS A C 1
ATOM 599 O O . LYS A 1 73 ? 10.933 -3.526 19.696 1.00 44.34 73 LYS A O 1
ATOM 604 N N . ARG A 1 74 ? 11.172 -5.682 19.113 1.00 46.19 74 ARG A N 1
ATOM 605 C CA . ARG A 1 74 ? 9.769 -6.077 18.916 1.00 46.19 74 ARG A CA 1
ATOM 606 C C . ARG A 1 74 ? 8.869 -5.789 20.135 1.00 46.19 74 ARG A C 1
ATOM 608 O O . ARG A 1 74 ? 7.654 -5.914 20.028 1.00 46.19 74 ARG A O 1
ATOM 615 N N . ASN A 1 75 ? 9.457 -5.425 21.275 1.00 41.00 75 ASN A N 1
ATOM 616 C CA . ASN A 1 75 ? 8.785 -5.230 22.552 1.00 41.00 75 ASN A CA 1
ATOM 617 C C . ASN A 1 75 ? 8.099 -3.861 22.690 1.00 41.00 75 ASN A C 1
ATOM 619 O O . ASN A 1 75 ? 7.064 -3.793 23.348 1.00 41.00 75 ASN A O 1
ATOM 623 N N . ASP A 1 76 ? 8.576 -2.808 22.019 1.00 42.44 76 ASP A N 1
ATOM 624 C CA . ASP A 1 76 ? 8.040 -1.454 22.254 1.00 42.44 76 ASP A CA 1
ATOM 625 C C . ASP A 1 76 ? 6.667 -1.243 21.577 1.00 42.44 76 ASP A C 1
ATOM 627 O O . ASP A 1 76 ? 5.815 -0.510 22.081 1.00 42.44 76 ASP A O 1
ATOM 631 N N . PHE A 1 77 ? 6.382 -1.972 20.489 1.00 44.44 77 PHE A N 1
ATOM 632 C CA . PHE A 1 77 ? 5.055 -1.976 19.851 1.00 44.44 77 PHE A CA 1
ATOM 633 C C . PHE A 1 77 ? 4.013 -2.794 20.626 1.00 44.44 77 PHE A C 1
ATOM 635 O O . PHE A 1 77 ? 2.833 -2.438 20.636 1.00 44.44 77 PHE A O 1
ATOM 642 N N . ILE A 1 78 ? 4.428 -3.870 21.307 1.00 46.59 78 ILE A N 1
ATOM 643 C CA . ILE A 1 78 ? 3.524 -4.677 22.140 1.00 46.59 78 ILE A CA 1
ATOM 644 C C . ILE A 1 78 ? 3.047 -3.847 23.339 1.00 46.59 78 ILE A C 1
ATOM 646 O O . ILE A 1 78 ? 1.864 -3.873 23.672 1.00 46.59 78 ILE A O 1
ATOM 650 N N . GLU A 1 79 ? 3.923 -3.045 23.944 1.00 41.00 79 GLU A N 1
ATOM 651 C CA . GLU A 1 79 ? 3.573 -2.244 25.120 1.00 41.00 79 GLU A CA 1
ATOM 652 C C . GLU A 1 79 ? 2.607 -1.086 24.793 1.00 41.00 79 GLU A C 1
ATOM 654 O O . GLU A 1 79 ? 1.723 -0.762 25.593 1.00 41.00 79 GLU A O 1
ATOM 659 N N . HIS A 1 80 ? 2.696 -0.511 23.585 1.00 40.31 80 HIS A N 1
ATOM 660 C CA . HIS A 1 80 ? 1.729 0.483 23.102 1.00 40.31 80 HIS A CA 1
ATOM 661 C C . HIS A 1 80 ? 0.382 -0.138 22.70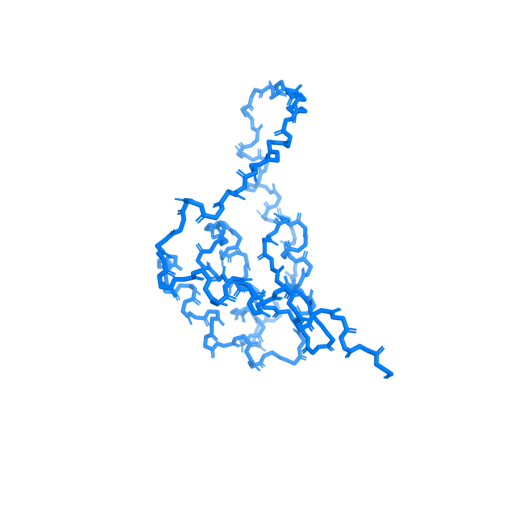0 1.00 40.31 80 HIS A C 1
ATOM 663 O O . HIS A 1 80 ? -0.669 0.4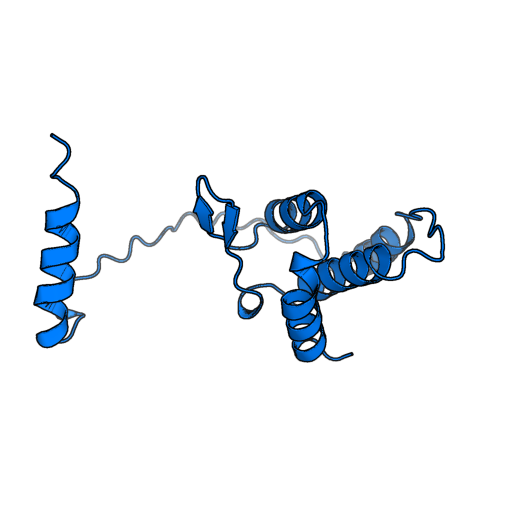33 23.001 1.00 40.31 80 HIS A O 1
ATOM 669 N N . ALA A 1 81 ? 0.388 -1.332 22.097 1.00 44.97 81 ALA A N 1
ATOM 670 C CA . ALA A 1 81 ? -0.836 -2.056 21.758 1.00 44.97 81 ALA A CA 1
ATOM 671 C C . ALA A 1 81 ? -1.597 -2.536 23.010 1.00 44.97 81 ALA A C 1
ATOM 673 O O . ALA A 1 81 ? -2.821 -2.428 23.061 1.00 44.97 81 ALA A O 1
ATOM 674 N N . ILE A 1 82 ? -0.894 -2.993 24.054 1.00 43.72 82 ILE A N 1
ATOM 675 C CA . ILE A 1 82 ? -1.521 -3.469 25.298 1.00 43.72 82 ILE A CA 1
ATOM 676 C C . ILE A 1 82 ? -2.217 -2.322 26.050 1.00 43.72 82 ILE A C 1
ATOM 678 O O . ILE A 1 82 ? -3.357 -2.493 26.488 1.00 43.72 82 ILE A O 1
ATOM 682 N N . LYS A 1 83 ? -1.622 -1.121 26.116 1.00 41.53 83 LYS A N 1
ATOM 683 C CA . LYS A 1 83 ? -2.251 0.051 26.765 1.00 41.53 83 LYS A CA 1
ATOM 684 C C . LYS A 1 83 ? -3.552 0.518 26.102 1.00 41.53 83 LYS A C 1
ATOM 686 O O . LYS A 1 83 ? -4.375 1.144 26.765 1.00 41.53 83 LYS A O 1
ATOM 691 N N . LEU A 1 84 ? -3.772 0.201 24.825 1.00 43.78 84 LEU A N 1
ATOM 692 C CA . LEU A 1 84 ? -5.017 0.525 24.116 1.00 43.78 84 LEU A CA 1
ATOM 693 C C . LEU A 1 84 ? -6.128 -0.523 24.324 1.00 43.78 84 LEU A C 1
ATOM 695 O O . LEU A 1 84 ? -7.285 -0.251 24.003 1.00 43.78 84 LEU A O 1
ATOM 699 N N . THR A 1 85 ? -5.808 -1.693 24.892 1.00 39.72 85 THR A N 1
ATOM 700 C CA . THR A 1 85 ? -6.736 -2.837 25.012 1.00 39.72 85 THR A CA 1
ATOM 701 C C . THR A 1 85 ? -7.440 -2.989 26.364 1.00 39.72 85 THR A C 1
ATOM 703 O O . THR A 1 85 ? -8.306 -3.849 26.495 1.00 39.72 85 THR A O 1
ATOM 706 N N . GLU A 1 86 ? -7.212 -2.111 27.348 1.00 41.09 86 GLU A N 1
ATOM 707 C CA . GLU A 1 86 ? -7.969 -2.126 28.620 1.00 41.09 86 GLU A CA 1
ATOM 708 C C . GLU A 1 86 ? -9.409 -1.571 28.515 1.00 41.09 86 GLU A C 1
ATOM 710 O O . GLU A 1 86 ? -10.024 -1.156 29.500 1.00 41.09 86 GLU A O 1
ATOM 715 N N . LYS A 1 87 ? -10.015 -1.580 27.324 1.00 47.56 87 LYS A N 1
ATOM 716 C CA . LYS A 1 87 ? -11.445 -1.298 27.166 1.00 47.56 87 LYS A CA 1
ATOM 717 C C . LYS A 1 87 ? -12.215 -2.596 26.980 1.00 47.56 87 LYS A C 1
ATOM 719 O O . LYS A 1 87 ? -12.230 -3.133 25.886 1.00 47.56 87 LYS A O 1
ATOM 724 N N . LYS A 1 88 ? -12.858 -2.994 28.090 1.00 45.22 88 LYS A N 1
ATOM 725 C CA . LYS A 1 88 ? -14.076 -3.813 28.297 1.00 45.22 88 LYS A CA 1
ATOM 726 C C . LYS A 1 88 ? -14.339 -4.964 27.305 1.00 45.22 88 LYS A C 1
ATOM 728 O O . LYS A 1 88 ? -14.299 -4.758 26.101 1.00 45.22 88 LYS A O 1
ATOM 733 N N . PRO A 1 89 ? -14.754 -6.149 27.791 1.00 37.00 89 PRO A N 1
ATOM 734 C CA . PRO A 1 89 ? -14.965 -7.316 26.938 1.00 37.00 89 PRO A CA 1
ATOM 735 C C . PRO A 1 89 ? -15.941 -6.997 25.798 1.00 37.00 89 PRO A C 1
ATOM 737 O O . PRO A 1 89 ? -17.115 -6.699 26.026 1.00 37.00 89 PRO A O 1
ATOM 740 N N . VAL A 1 90 ? -15.429 -7.041 24.567 1.00 42.28 90 VAL A N 1
ATOM 741 C CA . VAL A 1 90 ? -16.219 -6.906 23.345 1.00 42.28 90 VAL A CA 1
ATOM 742 C C . VAL A 1 90 ? -17.080 -8.158 23.223 1.00 42.28 90 VAL A C 1
ATOM 744 O O . VAL A 1 90 ? -16.571 -9.272 23.110 1.00 42.28 90 VAL A O 1
ATOM 747 N N . GLN A 1 91 ? -18.400 -7.979 23.274 1.00 42.38 91 GLN A N 1
ATOM 748 C CA . GLN A 1 91 ? -19.338 -9.042 22.941 1.00 42.38 91 GLN A CA 1
ATOM 749 C C . GLN A 1 91 ? -19.148 -9.410 21.469 1.00 42.38 91 GLN A C 1
ATOM 751 O O . GLN A 1 91 ? -19.308 -8.573 20.580 1.00 42.38 91 GLN A O 1
ATOM 756 N N . ILE A 1 92 ? -18.804 -10.671 21.217 1.00 38.03 92 ILE A N 1
ATOM 757 C CA . ILE A 1 92 ? -18.757 -11.247 19.876 1.00 38.03 92 ILE A CA 1
ATOM 758 C C . ILE A 1 92 ? -20.202 -11.348 19.381 1.00 38.03 92 ILE A C 1
ATOM 760 O O . ILE A 1 92 ? -20.907 -12.315 19.666 1.00 38.03 92 ILE A O 1
ATOM 764 N N . ILE A 1 93 ? -20.663 -10.335 18.652 1.00 37.97 93 ILE A N 1
ATOM 765 C CA . ILE A 1 93 ? -21.892 -10.438 17.871 1.00 37.97 93 ILE A CA 1
ATOM 766 C C . ILE A 1 93 ? -21.509 -11.137 16.568 1.00 37.97 93 ILE A C 1
ATOM 768 O O . ILE A 1 93 ? -20.871 -10.544 15.699 1.00 37.97 93 ILE A O 1
ATOM 772 N N . LYS A 1 94 ? -21.898 -12.408 16.427 1.00 42.62 94 LYS A N 1
ATOM 773 C CA . LYS A 1 94 ? -21.938 -13.070 15.120 1.00 42.62 94 LYS A CA 1
ATOM 774 C C . LYS A 1 94 ? -22.912 -12.289 14.236 1.00 42.62 94 LYS A C 1
ATOM 776 O O . LYS A 1 94 ? -24.120 -12.359 14.445 1.00 42.62 94 LYS A O 1
ATOM 781 N N . LYS A 1 95 ? -22.402 -11.520 13.274 1.00 37.91 95 LYS A N 1
ATOM 782 C CA . LYS A 1 95 ? -23.210 -10.999 12.168 1.00 37.91 95 LYS A CA 1
ATOM 783 C C . LYS A 1 95 ? -23.062 -11.946 10.983 1.00 37.91 95 LYS A C 1
ATOM 785 O O . LYS A 1 95 ? -22.281 -11.705 10.070 1.00 37.91 95 LYS A O 1
ATOM 790 N N . ASP A 1 96 ? -23.847 -13.015 11.011 1.00 45.28 96 ASP A N 1
ATOM 791 C CA . ASP A 1 96 ? -24.294 -13.660 9.781 1.00 45.28 96 ASP A CA 1
ATOM 792 C C . ASP A 1 96 ? -25.195 -12.650 9.069 1.00 45.28 96 ASP A C 1
ATOM 794 O O . ASP A 1 96 ? -26.330 -12.465 9.487 1.00 45.28 96 ASP A O 1
ATOM 798 N N . ASN A 1 97 ? -24.662 -11.907 8.094 1.00 41.88 97 ASN A N 1
ATOM 799 C CA . ASN A 1 97 ? -25.427 -11.177 7.075 1.00 41.88 97 ASN A CA 1
ATOM 800 C C . ASN A 1 97 ? -24.469 -10.672 5.985 1.00 41.88 97 ASN A C 1
ATOM 802 O O . ASN A 1 97 ? -24.186 -9.479 5.878 1.00 41.88 97 ASN A O 1
ATOM 806 N N . ILE A 1 98 ? -23.978 -11.587 5.145 1.00 43.22 98 ILE A N 1
ATOM 807 C CA . ILE A 1 98 ? -23.544 -11.214 3.796 1.00 43.22 98 ILE A CA 1
ATOM 808 C C . ILE A 1 98 ? -24.829 -10.854 3.050 1.00 43.22 98 ILE A C 1
ATOM 810 O O . ILE A 1 98 ? -25.535 -11.731 2.548 1.00 43.22 98 ILE A O 1
ATOM 814 N N . ILE A 1 99 ? -25.179 -9.570 3.024 1.00 46.56 99 ILE A N 1
ATOM 815 C CA . ILE A 1 99 ? -26.220 -9.084 2.124 1.00 46.56 99 ILE A CA 1
ATOM 816 C C . ILE A 1 99 ? -25.634 -9.228 0.721 1.00 46.56 99 ILE A C 1
ATOM 818 O O . ILE A 1 99 ? -24.794 -8.438 0.301 1.00 46.56 99 ILE A O 1
ATOM 822 N N . LYS A 1 100 ? -26.037 -10.281 0.005 1.00 45.44 100 LYS A N 1
ATOM 823 C CA . LYS A 1 100 ? -25.876 -10.332 -1.448 1.00 45.44 100 LYS A CA 1
ATOM 824 C C . LYS A 1 100 ? -26.773 -9.244 -2.022 1.00 45.44 100 LYS A C 1
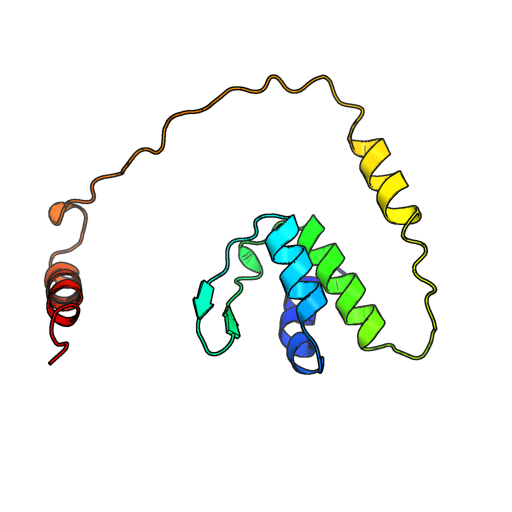ATOM 826 O O . LYS A 1 100 ? -27.960 -9.476 -2.236 1.00 45.44 100 LYS A O 1
ATOM 831 N N . THR A 1 101 ? -26.232 -8.054 -2.231 1.00 53.50 101 THR A N 1
ATOM 832 C CA . THR A 1 101 ? -26.921 -7.004 -2.975 1.00 53.50 101 THR A CA 1
ATOM 833 C C . THR A 1 101 ? -27.029 -7.472 -4.424 1.00 53.50 101 THR A C 1
ATOM 835 O O . THR A 1 101 ? -26.034 -7.565 -5.139 1.00 53.50 101 THR A O 1
ATOM 838 N N . GLN A 1 102 ? -28.234 -7.866 -4.839 1.00 61.12 102 GLN A N 1
ATOM 839 C CA . GLN A 1 102 ? -28.537 -8.085 -6.249 1.00 61.12 102 GLN A CA 1
ATOM 840 C C . GLN A 1 102 ? -28.590 -6.712 -6.914 1.00 61.12 102 GLN A C 1
ATOM 842 O O . GLN A 1 102 ? -29.454 -5.909 -6.578 1.00 61.12 102 GLN A O 1
ATOM 847 N N . LEU A 1 103 ? -27.638 -6.450 -7.807 1.00 71.44 103 LEU A N 1
ATOM 848 C CA . LEU A 1 103 ? -27.650 -5.276 -8.673 1.00 71.44 103 LEU A CA 1
ATOM 849 C C . LEU A 1 103 ? -28.459 -5.619 -9.927 1.00 71.44 103 LEU A C 1
ATOM 851 O O . LEU A 1 103 ? -28.188 -6.628 -10.590 1.00 71.44 103 LEU A O 1
ATOM 855 N N . TYR A 1 104 ? -29.457 -4.802 -10.238 1.00 78.88 104 TYR A N 1
ATOM 856 C CA . TYR A 1 104 ? -30.286 -4.915 -11.431 1.00 78.88 104 TYR A CA 1
ATOM 857 C C . TYR A 1 104 ? -29.757 -3.981 -12.518 1.00 78.88 104 TYR A C 1
ATOM 859 O O . TYR A 1 104 ? -29.159 -2.952 -12.232 1.00 78.88 104 TYR A O 1
ATOM 867 N N . MET A 1 105 ? -29.998 -4.306 -13.791 1.00 74.50 105 MET A N 1
ATOM 868 C CA . MET A 1 105 ? -29.569 -3.432 -14.898 1.00 74.50 105 MET A CA 1
ATOM 869 C C . MET A 1 105 ? -30.164 -2.023 -14.795 1.00 74.50 105 MET A C 1
ATOM 871 O O . MET A 1 105 ? -29.524 -1.056 -15.180 1.00 74.50 105 MET A O 1
ATOM 875 N N . ASN A 1 106 ? -31.357 -1.905 -14.213 1.00 80.81 106 ASN A N 1
ATOM 876 C CA . ASN A 1 106 ? -32.033 -0.625 -14.015 1.00 80.81 106 ASN A CA 1
ATOM 877 C C . ASN A 1 106 ? -31.351 0.271 -12.968 1.00 80.81 106 ASN A C 1
ATOM 879 O O . ASN A 1 106 ? -31.700 1.443 -12.877 1.00 80.81 106 ASN A O 1
ATOM 883 N N . ASP A 1 107 ? -30.396 -0.261 -12.198 1.00 84.56 107 ASP A N 1
ATOM 884 C CA . ASP A 1 107 ? -29.596 0.521 -11.253 1.00 84.56 107 ASP A CA 1
ATOM 885 C C . ASP A 1 107 ? -28.487 1.325 -11.964 1.00 84.56 107 ASP A C 1
ATOM 887 O O . ASP A 1 107 ? -27.807 2.127 -11.326 1.00 84.56 107 ASP A O 1
ATOM 891 N N . PHE A 1 108 ? -28.311 1.125 -13.277 1.00 86.38 108 PHE A N 1
ATOM 892 C CA . PHE A 1 108 ? -27.281 1.763 -14.096 1.00 86.38 108 PHE A CA 1
ATOM 893 C C . PHE A 1 108 ? -27.896 2.611 -15.223 1.00 86.38 108 PHE A C 1
ATOM 895 O O . PHE A 1 108 ? -28.943 2.235 -15.766 1.00 86.38 108 PHE A O 1
ATOM 902 N N . PRO A 1 109 ? -27.246 3.720 -15.624 1.00 87.38 109 PRO A N 1
ATOM 903 C CA . PRO A 1 109 ? -27.617 4.492 -16.811 1.00 87.38 109 PRO A CA 1
ATOM 904 C C . PRO A 1 109 ? -27.616 3.638 -18.088 1.00 87.38 109 PRO A C 1
ATOM 906 O O . PRO A 1 109 ? -26.776 2.752 -18.234 1.00 87.38 109 PRO A O 1
ATOM 909 N N . GLU A 1 110 ? -28.509 3.925 -19.046 1.00 82.94 110 GLU A N 1
ATOM 910 C CA . GLU A 1 110 ? -28.631 3.141 -20.295 1.00 82.94 110 GLU A CA 1
ATOM 911 C C . GLU A 1 110 ? -27.318 3.063 -21.092 1.00 82.94 110 GLU A C 1
ATOM 913 O O . GLU A 1 110 ? -27.005 2.025 -21.671 1.00 82.94 110 GLU A O 1
ATOM 918 N N . GLU A 1 111 ? -26.513 4.126 -21.067 1.00 84.88 111 GLU A N 1
ATOM 919 C CA . GLU A 1 111 ? -25.198 4.184 -21.719 1.00 84.88 111 GLU A CA 1
ATOM 920 C C . GLU A 1 111 ? -24.179 3.183 -21.143 1.00 84.88 111 GLU A C 1
ATOM 922 O O . GLU A 1 111 ? -23.277 2.731 -21.849 1.00 84.88 111 GLU A O 1
ATOM 927 N N . GLU A 1 112 ? -24.347 2.764 -19.887 1.00 83.25 112 GLU A N 1
ATOM 928 C CA . GLU A 1 112 ? -23.485 1.772 -19.240 1.00 83.25 112 GLU A CA 1
ATOM 929 C C . GLU A 1 112 ? -23.955 0.331 -19.489 1.00 83.25 112 GLU A C 1
ATOM 931 O O . GLU A 1 112 ? -23.195 -0.621 -19.283 1.00 83.25 112 GLU A O 1
ATOM 936 N N . HIS A 1 113 ? -25.188 0.129 -19.972 1.00 87.06 113 HIS A N 1
ATOM 937 C CA . HIS A 1 113 ? -25.764 -1.213 -20.141 1.00 87.06 113 HIS A CA 1
ATOM 938 C C . HIS A 1 113 ? -24.978 -2.047 -21.143 1.00 87.06 113 HIS A C 1
ATOM 940 O O . HIS A 1 113 ? -24.788 -3.247 -20.927 1.00 87.06 113 HIS A O 1
ATOM 946 N N . ASP A 1 114 ? -24.501 -1.430 -22.220 1.00 81.06 114 ASP A N 1
ATOM 947 C CA . ASP A 1 114 ? -23.743 -2.130 -23.251 1.00 81.06 114 ASP A CA 1
ATOM 948 C C . ASP A 1 114 ? -22.362 -2.549 -22.746 1.00 81.06 114 ASP A C 1
ATOM 950 O O . ASP A 1 114 ? -21.945 -3.683 -22.979 1.00 81.06 114 ASP A O 1
ATOM 954 N N . ILE A 1 115 ? -21.703 -1.713 -21.940 1.00 82.81 115 ILE A N 1
ATOM 955 C CA . ILE A 1 115 ? -20.435 -2.058 -21.281 1.00 82.81 115 ILE A CA 1
ATOM 956 C C . ILE A 1 115 ? -20.644 -3.254 -20.338 1.00 82.81 115 ILE A C 1
ATOM 958 O O . ILE A 1 115 ? -19.892 -4.234 -20.383 1.00 82.81 115 ILE A O 1
ATOM 962 N N . ILE A 1 116 ? -21.708 -3.228 -19.528 1.00 81.56 116 ILE A N 1
ATOM 963 C CA . ILE A 1 116 ? -22.036 -4.313 -18.594 1.00 81.56 116 ILE A CA 1
ATOM 964 C C . ILE A 1 116 ? -22.367 -5.605 -19.356 1.00 81.56 116 ILE A C 1
ATOM 966 O O . ILE A 1 116 ? -21.908 -6.681 -18.959 1.00 81.56 116 ILE A O 1
ATOM 970 N N . ARG A 1 117 ? -23.120 -5.540 -20.461 1.00 82.25 117 ARG A N 1
ATOM 971 C CA . ARG A 1 117 ? -23.418 -6.708 -21.312 1.00 82.25 117 ARG A CA 1
ATOM 972 C C . ARG A 1 117 ? -22.149 -7.297 -21.922 1.00 82.25 117 ARG A C 1
ATOM 974 O O . ARG A 1 117 ? -21.936 -8.503 -21.803 1.00 82.25 117 ARG A O 1
ATOM 981 N N . MET A 1 118 ? -21.287 -6.463 -22.499 1.00 77.00 118 MET A N 1
ATOM 982 C CA . MET A 1 118 ? -20.045 -6.908 -23.141 1.00 77.00 118 MET A CA 1
ATOM 983 C C . MET A 1 118 ? -19.063 -7.525 -22.139 1.00 77.00 118 MET A C 1
ATOM 985 O O . MET A 1 118 ? -18.415 -8.526 -22.443 1.00 77.00 118 MET A O 1
ATOM 989 N N . SER A 1 119 ? -19.029 -7.024 -20.900 1.00 72.75 119 SER A N 1
ATOM 990 C CA . SER A 1 119 ? -18.194 -7.595 -19.832 1.00 72.75 119 SER A CA 1
ATOM 991 C C . SER A 1 119 ? -18.545 -9.049 -19.475 1.00 72.75 119 SER A C 1
ATOM 993 O O . SER A 1 119 ? -17.694 -9.795 -18.987 1.00 72.75 119 SER A O 1
ATOM 995 N N . LYS A 1 120 ? -19.793 -9.476 -19.723 1.00 69.69 120 LYS A N 1
ATOM 996 C CA . LYS A 1 120 ? -20.256 -10.850 -19.468 1.00 69.69 120 LYS A CA 1
ATOM 997 C C . LYS A 1 120 ? -19.937 -11.803 -20.617 1.00 69.69 120 LYS A C 1
ATOM 999 O O . LYS A 1 120 ? -19.770 -12.993 -20.365 1.00 69.69 120 LYS A O 1
ATOM 1004 N N . ILE A 1 121 ? -19.850 -11.291 -21.845 1.00 68.50 121 ILE A N 1
ATOM 1005 C CA . ILE A 1 121 ? -19.625 -12.089 -23.058 1.00 68.50 121 ILE A CA 1
ATOM 1006 C C . ILE A 1 121 ? -18.166 -12.571 -23.124 1.00 68.50 121 ILE A C 1
ATOM 1008 O O . ILE A 1 121 ? -17.922 -13.745 -23.379 1.00 68.50 121 ILE A O 1
ATOM 1012 N N . ASN A 1 122 ? -17.204 -11.732 -22.729 1.00 55.69 122 ASN A N 1
ATOM 1013 C CA . ASN A 1 122 ? -15.769 -12.057 -22.781 1.00 55.69 122 ASN A CA 1
ATOM 1014 C C . ASN A 1 122 ? -15.289 -13.111 -21.757 1.00 55.69 122 ASN A C 1
ATOM 1016 O O . ASN A 1 122 ? -14.093 -13.371 -21.664 1.00 55.69 122 ASN A O 1
ATOM 1020 N N . LYS A 1 123 ? -16.183 -13.715 -20.958 1.00 55.34 123 LYS A N 1
ATOM 1021 C CA . LYS A 1 123 ? -15.825 -14.778 -19.998 1.00 55.34 123 LYS A CA 1
ATOM 1022 C C . LYS A 1 123 ? -15.900 -16.202 -20.570 1.00 55.34 123 LYS A C 1
ATOM 1024 O O . LYS A 1 123 ? -15.549 -17.127 -19.841 1.00 55.34 123 LYS A O 1
ATOM 1029 N N . PHE A 1 124 ? -16.333 -16.393 -21.821 1.00 52.38 124 PHE A N 1
ATOM 1030 C CA . PHE A 1 124 ? -16.554 -17.733 -22.392 1.00 52.38 124 PHE A CA 1
ATOM 1031 C C . PHE A 1 124 ? -15.730 -18.090 -23.634 1.00 52.38 124 PHE A C 1
ATOM 1033 O O . PHE A 1 124 ? -15.825 -19.228 -24.085 1.00 52.38 124 PHE A O 1
ATOM 1040 N N . ASP A 1 125 ? -14.846 -17.215 -24.112 1.00 50.28 125 ASP A N 1
ATOM 1041 C CA . ASP A 1 125 ? -13.910 -17.568 -25.185 1.00 50.28 125 ASP A CA 1
ATOM 1042 C C . ASP A 1 125 ? -12.597 -18.114 -24.599 1.00 50.28 125 ASP A C 1
ATOM 1044 O O . ASP A 1 125 ? -11.545 -17.486 -24.660 1.00 50.28 125 ASP A O 1
ATOM 1048 N N . ASN A 1 126 ? -12.679 -19.302 -23.994 1.00 45.28 126 ASN A N 1
ATOM 1049 C CA . ASN A 1 126 ? -11.545 -20.221 -23.903 1.00 45.28 126 ASN A CA 1
ATOM 1050 C C . ASN A 1 126 ? -11.828 -21.372 -24.878 1.00 45.28 126 ASN A C 1
ATOM 1052 O O . ASN A 1 126 ? -12.551 -22.310 -24.533 1.00 45.28 126 ASN A O 1
ATOM 1056 N N . ILE A 1 127 ? -11.295 -21.248 -26.098 1.00 41.16 127 ILE A N 1
ATOM 1057 C CA . ILE A 1 127 ? -10.997 -22.384 -26.985 1.00 41.16 127 ILE A CA 1
ATOM 1058 C C . ILE A 1 127 ? -9.632 -22.932 -26.576 1.00 41.16 127 ILE A C 1
ATOM 1060 O O . ILE A 1 127 ? -8.718 -22.099 -26.378 1.00 41.16 127 ILE A O 1
#

Radius of gyration: 21.15 Å; chains: 1; bounding box: 55×36×56 Å

Organism: NCBI:txid1070528

pLDDT: mean 73.9, std 21.6, range [37.0, 97.0]

Secondary structure (DSSP, 8-state):
--HHHHHHHHHHHGGG-S--HHHHHHHHHTT--EEEETTEEEE-TTTS-HHHHHHHHHHHHHHHTTTS-----THHHHHHHHHT--S-----------------GGGS-HHHHHHHHHHHHTTS---

Foldseek 3Di:
DDLVVLVVVCVVQVVVDPDCVVVVVLCVVVVADWDDDPVGIGHDSVSDDSVSSVVSSVVSVCVVVVPDPPPPPVPVVVVVVVVVPPPDDDPPDPPPDPPPPDDDLVNDDPVCSVVVVVVVVVPPPDD